Protein AF-A0A1H6U723-F1 (afdb_monomer)

Nearest PDB structures (foldseek):
  5he2-assembly1_A  TM=4.428E-01  e=8.545E-02  Bos taurus
  3qij-assembly1_A  TM=4.066E-01  e=5.010E-01  Homo sapiens
  1x11-assembly1_B  TM=3.898E-01  e=1.329E+00  Homo sapiens
  4z32-assembly2_B  TM=2.622E-01  e=3.693E-01  Homo sapiens
  4z32-assembly5_E  TM=2.660E-01  e=5.660E-01  Homo sapiens

Solvent-accessible surface area (backbone atoms only — not comparable to full-atom values): 9572 Å² total; per-residue (Å²): 145,78,91,72,80,57,70,78,38,47,32,33,40,36,65,42,81,51,97,91,38,69,18,18,33,38,32,32,52,89,68,52,75,46,81,40,97,41,43,52,68,58,52,52,54,52,49,36,47,72,63,75,46,56,68,67,60,40,39,51,56,30,28,71,74,61,72,52,91,72,67,54,33,41,72,68,48,97,64,30,27,36,37,51,42,46,51,54,79,61,91,51,94,88,50,80,29,55,23,35,33,20,55,74,38,55,66,49,77,43,83,53,86,71,18,21,32,43,33,31,72,70,72,51,72,44,67,32,68,44,34,56,70,62,50,50,50,52,51,51,44,34,50,52,50,46,54,56,53,48,55,52,54,54,51,50,51,52,53,51,50,54,54,51,50,56,56,56,67,73,78,112

Mean predicted aligned error: 5.57 Å

Structure (mmCIF, N/CA/C/O backbone):
data_AF-A0A1H6U723-F1
#
_entry.id   AF-A0A1H6U723-F1
#
loop_
_atom_site.group_PDB
_atom_site.id
_atom_site.type_symbol
_atom_site.label_atom_id
_atom_site.label_alt_id
_atom_site.label_comp_id
_atom_site.label_asym_id
_atom_site.label_entity_id
_atom_site.label_seq_id
_atom_site.pdbx_PDB_ins_code
_atom_site.Cartn_x
_atom_site.Cartn_y
_atom_site.Cartn_z
_atom_site.occupancy
_atom_site.B_iso_or_equiv
_atom_site.auth_seq_id
_atom_site.auth_comp_id
_atom_site.auth_asym_id
_atom_site.auth_atom_id
_atom_site.pdbx_PDB_model_num
ATOM 1 N N . MET A 1 1 ? -15.502 10.396 -17.509 1.00 44.88 1 MET A N 1
ATOM 2 C CA . MET A 1 1 ? -14.624 10.038 -16.368 1.00 44.88 1 MET A CA 1
ATOM 3 C C . MET A 1 1 ? -15.008 8.629 -15.935 1.00 44.88 1 MET A C 1
ATOM 5 O O . MET A 1 1 ? -15.451 8.405 -14.820 1.00 44.88 1 MET A O 1
ATOM 9 N N . GLN A 1 2 ? -14.940 7.726 -16.905 1.00 41.84 2 GLN A N 1
ATOM 10 C CA . GLN A 1 2 ? -15.349 6.327 -16.858 1.00 41.84 2 GLN A CA 1
ATOM 11 C C . GLN A 1 2 ? -14.050 5.533 -17.044 1.00 41.84 2 GLN A C 1
ATOM 13 O O . GLN A 1 2 ? -13.130 6.060 -17.670 1.00 41.84 2 GLN A O 1
ATOM 18 N N . ASP A 1 3 ? -13.959 4.350 -16.444 1.00 52.38 3 ASP A N 1
ATOM 19 C CA . ASP A 1 3 ? -12.853 3.382 -16.580 1.00 52.38 3 ASP A CA 1
ATOM 20 C C . ASP A 1 3 ? -11.712 3.492 -15.546 1.00 52.38 3 ASP A C 1
ATOM 22 O O . ASP A 1 3 ? -10.537 3.298 -15.852 1.00 52.38 3 ASP A O 1
ATOM 26 N N . MET A 1 4 ? -12.040 3.759 -14.277 1.00 63.72 4 MET A N 1
ATOM 27 C CA . MET A 1 4 ? -11.209 3.273 -13.165 1.00 63.72 4 MET A CA 1
ATOM 28 C C . MET A 1 4 ? -12.001 2.224 -12.392 1.00 63.72 4 MET A C 1
ATOM 30 O O . MET A 1 4 ? -13.142 2.484 -12.018 1.00 63.72 4 MET A O 1
ATOM 34 N N . VAL A 1 5 ? -11.360 1.079 -12.150 1.00 72.75 5 VAL A N 1
ATOM 35 C CA . VAL A 1 5 ? -11.819 -0.012 -11.276 1.00 72.75 5 VAL A CA 1
ATOM 36 C C . VAL A 1 5 ? -12.357 0.557 -9.949 1.00 72.75 5 VAL A C 1
ATOM 38 O O . VAL A 1 5 ? -11.859 1.591 -9.460 1.00 72.75 5 VAL A O 1
ATOM 41 N N . ALA A 1 6 ? -13.404 -0.057 -9.386 1.00 80.69 6 ALA A N 1
ATOM 42 C CA . ALA A 1 6 ? -13.958 0.381 -8.105 1.00 80.69 6 ALA A CA 1
ATOM 43 C C . ALA A 1 6 ? -12.884 0.288 -7.003 1.00 80.69 6 ALA A C 1
ATOM 45 O O . ALA A 1 6 ? -11.895 -0.423 -7.143 1.00 80.69 6 ALA A O 1
ATOM 46 N N . ALA A 1 7 ? -12.992 1.076 -5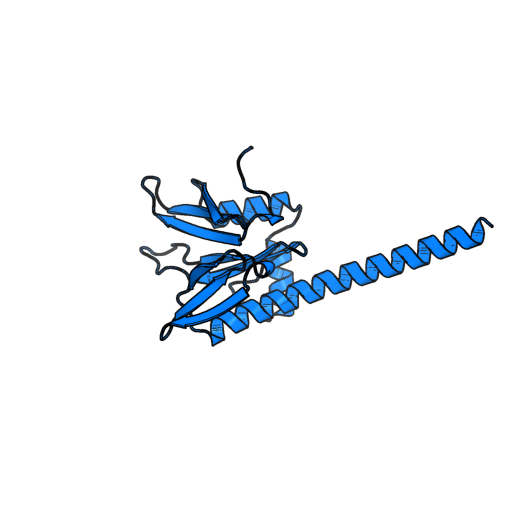.934 1.00 77.75 7 ALA A N 1
ATOM 47 C CA . ALA A 1 7 ? -11.915 1.206 -4.935 1.00 77.75 7 ALA A CA 1
ATOM 48 C C . ALA A 1 7 ? -11.636 -0.134 -4.254 1.00 77.75 7 ALA A C 1
ATOM 50 O O . ALA A 1 7 ? -10.496 -0.581 -4.153 1.00 77.75 7 ALA A O 1
ATOM 51 N N . GLU A 1 8 ? -12.730 -0.758 -3.852 1.00 76.06 8 GLU A N 1
ATOM 52 C CA . GLU A 1 8 ? -12.874 -2.070 -3.251 1.00 76.06 8 GLU A CA 1
ATOM 53 C C . GLU A 1 8 ? -12.347 -3.211 -4.137 1.00 76.06 8 GLU A C 1
ATOM 55 O O . GLU A 1 8 ? -11.958 -4.264 -3.635 1.00 76.06 8 GLU A O 1
ATOM 60 N N . GLU A 1 9 ? -12.258 -2.991 -5.448 1.00 89.50 9 GLU A N 1
ATOM 61 C CA . GLU A 1 9 ? -11.774 -3.973 -6.418 1.00 89.50 9 GLU A CA 1
ATOM 62 C C . GLU A 1 9 ? -10.266 -3.852 -6.682 1.00 89.50 9 GLU A C 1
ATOM 64 O O . GLU A 1 9 ? -9.714 -4.669 -7.412 1.00 89.50 9 GLU A O 1
ATOM 69 N N . ILE A 1 10 ? -9.562 -2.865 -6.115 1.00 94.44 10 ILE A N 1
ATOM 70 C CA . ILE A 1 10 ? -8.122 -2.679 -6.351 1.00 94.44 10 ILE A CA 1
ATOM 71 C C . ILE A 1 10 ? -7.303 -3.589 -5.425 1.00 94.44 10 ILE A C 1
ATOM 73 O O . ILE A 1 10 ? -7.300 -3.423 -4.203 1.00 94.44 10 ILE A O 1
ATOM 77 N N . ALA A 1 11 ? -6.511 -4.487 -6.017 1.00 96.69 11 ALA A N 1
ATOM 78 C CA . ALA A 1 11 ? -5.521 -5.303 -5.313 1.00 96.69 11 ALA A CA 1
ATOM 79 C C . ALA A 1 11 ? -4.138 -4.629 -5.278 1.00 96.69 11 ALA A C 1
ATOM 81 O O . ALA A 1 11 ? -3.471 -4.610 -4.241 1.00 96.69 11 ALA A O 1
ATOM 82 N N . ALA A 1 12 ? -3.701 -4.046 -6.396 1.00 97.56 12 ALA A N 1
ATOM 83 C CA . ALA A 1 12 ? -2.435 -3.321 -6.476 1.00 97.56 12 ALA A CA 1
ATOM 84 C C . ALA A 1 12 ? -2.434 -2.273 -7.596 1.00 97.56 12 ALA A C 1
ATOM 86 O O . ALA A 1 12 ? -3.196 -2.350 -8.555 1.00 97.56 12 ALA A O 1
ATOM 87 N N . ILE A 1 13 ? -1.530 -1.304 -7.492 1.00 96.88 13 ILE A N 1
ATOM 88 C CA . ILE A 1 13 ? -1.237 -0.305 -8.516 1.00 96.88 13 ILE A CA 1
ATOM 89 C C . ILE A 1 13 ? 0.274 -0.297 -8.714 1.00 96.88 13 ILE A C 1
ATOM 91 O O . ILE A 1 13 ? 1.019 0.042 -7.792 1.00 96.88 13 ILE A O 1
ATOM 95 N N . LEU A 1 14 ? 0.744 -0.662 -9.903 1.00 96.56 14 LEU A N 1
ATOM 96 C CA . LEU A 1 14 ? 2.171 -0.777 -10.203 1.00 96.56 14 LEU A CA 1
ATOM 97 C C . LEU A 1 14 ? 2.587 0.157 -11.341 1.00 96.56 14 LEU A C 1
ATOM 99 O O . LEU A 1 14 ? 1.828 0.341 -12.291 1.00 96.56 14 LEU A O 1
ATOM 103 N N . PRO A 1 15 ? 3.798 0.736 -11.293 1.00 95.06 15 PRO A N 1
ATOM 104 C CA . PRO A 1 15 ? 4.332 1.475 -12.420 1.00 95.06 15 PRO A CA 1
ATOM 105 C C . PRO A 1 15 ? 4.842 0.499 -13.494 1.00 95.06 15 PRO A C 1
ATOM 107 O O . PRO A 1 15 ? 5.580 -0.445 -13.197 1.00 95.06 15 PRO A O 1
ATOM 110 N N . ARG A 1 16 ? 4.492 0.745 -14.759 1.00 92.56 16 ARG A N 1
ATOM 111 C CA . ARG A 1 16 ? 4.912 -0.058 -15.918 1.00 92.56 16 ARG A CA 1
ATOM 112 C C . ARG A 1 16 ? 5.338 0.879 -17.044 1.00 92.56 16 ARG A C 1
ATOM 114 O O . ARG A 1 16 ? 4.588 1.768 -17.438 1.00 92.56 16 ARG A O 1
ATOM 121 N N . TYR A 1 17 ? 6.539 0.663 -17.577 1.00 89.81 17 TYR A N 1
ATOM 122 C CA . TYR A 1 17 ? 6.951 1.345 -18.803 1.00 89.81 17 TYR A CA 1
ATOM 123 C C . TYR A 1 17 ? 6.210 0.725 -19.988 1.00 89.81 17 TYR A C 1
ATOM 125 O O . TYR A 1 17 ? 6.234 -0.492 -20.158 1.00 89.81 17 TYR A O 1
ATOM 133 N N . THR A 1 18 ? 5.571 1.567 -20.787 1.00 87.38 18 THR A N 1
ATOM 134 C CA . THR A 1 18 ? 4.874 1.213 -22.026 1.00 87.38 18 THR A CA 1
ATOM 135 C C . THR A 1 18 ? 5.421 2.061 -23.175 1.00 87.38 18 THR A C 1
ATOM 137 O O . THR A 1 18 ? 6.286 2.915 -22.965 1.00 87.38 18 THR A O 1
ATOM 140 N N . GLU A 1 19 ? 4.896 1.869 -24.384 1.00 87.12 19 GLU A N 1
ATOM 141 C CA . GLU A 1 19 ? 5.208 2.723 -25.540 1.00 87.12 19 GLU A CA 1
ATOM 142 C C . GLU A 1 19 ? 4.830 4.198 -25.308 1.00 87.12 19 GLU A C 1
ATOM 144 O O . GLU A 1 19 ? 5.459 5.094 -25.861 1.00 87.12 19 GLU A O 1
ATOM 149 N N . LEU A 1 20 ? 3.866 4.465 -24.418 1.00 83.12 20 LEU A N 1
ATOM 150 C CA . LEU A 1 20 ? 3.442 5.813 -24.020 1.00 83.12 20 LEU A CA 1
ATOM 151 C C . LEU A 1 20 ? 4.291 6.404 -22.875 1.00 83.12 20 LEU A C 1
ATOM 153 O O . LEU A 1 20 ? 3.989 7.483 -22.363 1.00 83.12 20 LEU A O 1
ATOM 157 N N . GLY A 1 21 ? 5.347 5.706 -22.448 1.00 86.50 21 GLY A N 1
ATOM 158 C CA . GLY A 1 21 ? 6.207 6.099 -21.335 1.00 86.50 21 GLY A CA 1
ATOM 159 C C . GLY A 1 21 ? 5.819 5.437 -20.010 1.00 86.50 21 GLY A C 1
ATOM 160 O O . GLY A 1 21 ? 5.423 4.273 -19.968 1.00 86.50 21 GLY A O 1
ATOM 161 N N . ASP A 1 22 ? 6.003 6.151 -18.896 1.00 89.00 22 ASP A N 1
ATOM 162 C CA . ASP A 1 22 ? 5.723 5.630 -17.550 1.00 89.00 22 ASP A CA 1
ATOM 163 C C . ASP A 1 22 ? 4.222 5.694 -17.231 1.00 89.00 22 ASP A C 1
ATOM 165 O O . ASP A 1 22 ? 3.674 6.763 -16.940 1.00 89.00 22 ASP A O 1
ATOM 169 N N . CYS A 1 23 ? 3.567 4.538 -17.293 1.00 93.00 23 CYS A N 1
ATOM 170 C CA . CYS A 1 23 ? 2.143 4.362 -17.031 1.00 93.00 23 CYS A CA 1
ATOM 171 C C . CYS A 1 23 ? 1.917 3.589 -15.728 1.00 93.00 23 CYS A C 1
ATOM 173 O O . CYS A 1 23 ? 2.851 3.079 -15.103 1.00 93.00 23 CYS A O 1
ATOM 175 N N . SER A 1 24 ? 0.656 3.494 -15.319 1.00 94.56 24 SER A N 1
ATOM 176 C CA . SER A 1 24 ? 0.243 2.690 -14.171 1.00 94.56 24 SER A CA 1
ATOM 177 C C . SER A 1 24 ? -0.565 1.496 -14.631 1.00 94.56 24 SER A C 1
ATOM 179 O O . SER A 1 24 ? -1.267 1.560 -15.636 1.00 94.56 24 SER A O 1
ATOM 181 N N . VAL A 1 25 ? -0.500 0.424 -13.863 1.00 95.00 25 VAL A N 1
ATOM 182 C CA . VAL A 1 25 ? -1.309 -0.769 -14.066 1.00 95.00 25 VAL A CA 1
ATOM 183 C C . VAL A 1 25 ? -2.056 -1.027 -12.783 1.00 95.00 25 VAL A C 1
ATOM 185 O O . VAL A 1 25 ? -1.438 -1.159 -11.727 1.00 95.00 25 VAL A O 1
ATOM 188 N N . LEU A 1 26 ? -3.379 -1.034 -12.878 1.00 95.38 26 LEU A N 1
ATOM 189 C CA . LEU A 1 26 ? -4.243 -1.454 -11.792 1.00 95.38 26 LEU A CA 1
ATOM 190 C C . LEU A 1 26 ? -4.422 -2.957 -11.932 1.00 95.38 26 LEU A C 1
ATOM 192 O O . LEU A 1 26 ? -4.825 -3.432 -12.989 1.00 95.38 26 LEU A O 1
ATOM 196 N N . HIS A 1 27 ? -4.110 -3.677 -10.867 1.00 95.50 27 HIS A N 1
ATOM 197 C CA . HIS A 1 27 ? -4.421 -5.088 -10.723 1.00 95.50 27 HIS A CA 1
ATOM 198 C C . HIS A 1 27 ? -5.669 -5.179 -9.856 1.00 95.50 27 HIS A C 1
ATOM 200 O O . HIS A 1 27 ? -5.663 -4.691 -8.719 1.00 95.50 27 HIS A O 1
ATOM 206 N N . ALA A 1 28 ? -6.729 -5.757 -10.403 1.00 93.75 28 ALA A N 1
ATOM 207 C CA . ALA A 1 28 ? -7.991 -5.923 -9.711 1.00 93.75 28 ALA A CA 1
ATOM 208 C C . ALA A 1 28 ? -8.023 -7.221 -8.888 1.00 93.75 28 ALA A C 1
ATOM 210 O O . ALA A 1 28 ? -7.226 -8.143 -9.093 1.00 93.75 28 ALA A O 1
ATOM 211 N N . CYS A 1 29 ? -8.951 -7.292 -7.938 1.00 92.94 29 CYS A N 1
ATOM 212 C CA . CYS A 1 29 ? -9.158 -8.451 -7.074 1.00 92.94 29 CYS A CA 1
ATOM 213 C C . CYS A 1 29 ? -9.588 -9.698 -7.863 1.00 92.94 29 CYS A C 1
ATOM 215 O O . CYS A 1 29 ? -9.236 -10.802 -7.465 1.00 92.94 29 CYS A O 1
ATOM 217 N N . ASP A 1 30 ? -10.264 -9.541 -9.003 1.00 91.88 30 ASP A N 1
ATOM 218 C CA . ASP A 1 30 ? -10.636 -10.644 -9.905 1.00 91.88 30 ASP A CA 1
ATOM 219 C C . ASP A 1 30 ? -9.464 -11.172 -10.761 1.00 91.88 30 ASP A C 1
ATOM 221 O O . ASP A 1 30 ? -9.623 -12.136 -11.507 1.00 91.88 30 ASP A O 1
ATOM 225 N N . GLY A 1 31 ? -8.284 -10.554 -10.646 1.00 90.19 31 GLY A N 1
ATOM 226 C CA . GLY A 1 31 ? -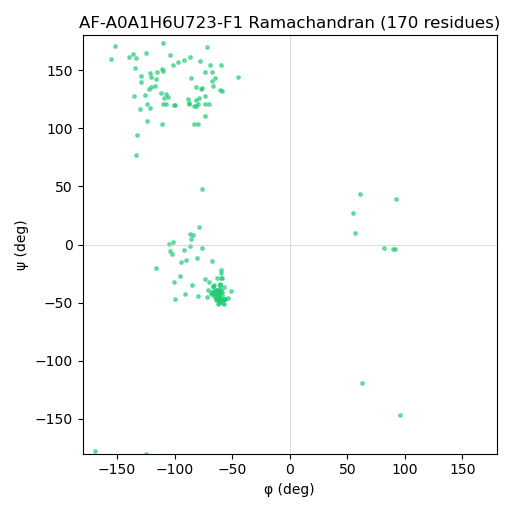7.086 -10.896 -11.412 1.00 90.19 31 GLY A CA 1
ATOM 227 C C . GLY A 1 31 ? -6.949 -10.136 -12.733 1.00 90.19 31 GLY A C 1
ATOM 228 O O . GLY A 1 31 ? -5.917 -10.256 -13.395 1.00 90.19 31 GLY A O 1
ATOM 229 N N . SER A 1 32 ? -7.932 -9.317 -13.117 1.00 92.06 32 SER A N 1
ATOM 230 C CA . SER A 1 32 ? -7.826 -8.481 -14.311 1.00 92.06 32 SER A CA 1
ATOM 231 C C . SER A 1 32 ? -6.797 -7.357 -14.137 1.00 92.06 32 SER A C 1
ATOM 233 O O . SER A 1 32 ? -6.481 -6.908 -13.028 1.00 92.06 32 SER A O 1
ATOM 235 N N . GLU A 1 33 ? -6.242 -6.898 -15.260 1.00 93.19 33 GLU A N 1
ATOM 236 C CA . GLU A 1 33 ? -5.319 -5.766 -15.302 1.00 93.19 33 GLU A CA 1
ATOM 237 C C . GLU A 1 33 ? -5.860 -4.657 -16.197 1.00 93.19 33 GLU A C 1
ATOM 239 O O . GLU A 1 33 ? -6.277 -4.900 -17.329 1.00 93.19 33 GLU A O 1
ATOM 244 N N . VAL A 1 34 ? -5.767 -3.416 -15.719 1.00 92.06 34 VAL A N 1
ATOM 245 C CA . VAL A 1 34 ? -6.107 -2.223 -16.497 1.00 92.06 34 VAL A CA 1
ATOM 246 C C . VAL A 1 34 ? -4.888 -1.317 -16.585 1.00 92.06 34 VAL A C 1
ATOM 248 O O . VAL A 1 34 ? -4.391 -0.807 -15.578 1.00 92.06 34 VAL A O 1
ATOM 251 N N . VAL A 1 35 ? -4.405 -1.092 -17.807 1.00 92.69 35 VAL A N 1
ATOM 252 C CA . VAL A 1 35 ? -3.348 -0.112 -18.069 1.00 92.69 35 VAL A CA 1
ATOM 253 C C . VAL A 1 35 ? -3.968 1.276 -18.105 1.00 92.69 35 VAL A C 1
ATOM 255 O O . VAL A 1 35 ? -4.826 1.572 -18.931 1.00 92.69 35 VAL A O 1
ATOM 258 N N . VAL A 1 36 ? -3.495 2.150 -17.225 1.00 92.19 36 VAL A N 1
ATOM 259 C CA . VAL A 1 36 ? -3.916 3.544 -17.159 1.00 92.19 36 VAL A CA 1
ATOM 260 C C . VAL A 1 36 ? -2.750 4.413 -17.633 1.00 92.19 36 VAL A C 1
ATOM 262 O O . VAL A 1 36 ? -1.682 4.379 -17.007 1.00 92.19 36 VAL A O 1
ATOM 265 N N . PRO A 1 37 ? -2.924 5.226 -18.695 1.00 92.50 37 PRO A N 1
ATOM 266 C CA . PRO A 1 37 ? -1.871 6.065 -19.274 1.00 92.50 37 PRO A CA 1
ATOM 267 C C . PRO A 1 37 ? -1.602 7.317 -18.417 1.00 92.50 37 PRO A C 1
ATOM 269 O O . PRO A 1 37 ? -1.566 8.448 -18.893 1.00 92.50 37 PRO A O 1
ATOM 272 N N . LEU A 1 38 ? -1.455 7.120 -17.109 1.00 92.56 38 LEU A N 1
ATOM 273 C CA . LEU A 1 38 ? -1.167 8.132 -16.105 1.00 92.56 38 LEU A CA 1
ATOM 274 C C . LEU A 1 38 ? -0.065 7.614 -15.189 1.00 92.56 38 LEU A C 1
ATOM 276 O O . LEU A 1 38 ? 0.053 6.414 -14.939 1.00 92.56 38 LEU A O 1
ATOM 280 N N . ARG A 1 39 ? 0.704 8.538 -14.616 1.00 92.19 39 ARG A N 1
ATOM 281 C CA . ARG A 1 39 ? 1.683 8.200 -13.581 1.00 92.19 39 ARG A CA 1
ATOM 282 C C . ARG A 1 39 ? 0.977 7.745 -12.312 1.00 92.19 39 ARG A C 1
ATOM 284 O O . ARG A 1 39 ? -0.071 8.283 -11.952 1.00 92.19 39 ARG A O 1
ATOM 291 N N . ILE A 1 40 ? 1.623 6.849 -11.576 1.00 93.81 40 ILE A N 1
ATOM 292 C CA . ILE A 1 40 ? 1.045 6.245 -10.371 1.00 93.81 40 ILE A CA 1
ATOM 293 C C . ILE A 1 40 ? 0.637 7.283 -9.326 1.00 93.81 40 ILE A C 1
ATOM 295 O O . ILE A 1 40 ? -0.433 7.176 -8.738 1.00 93.81 40 ILE A O 1
ATOM 299 N N . LYS A 1 41 ? 1.415 8.365 -9.178 1.00 92.50 41 LYS A N 1
ATOM 300 C CA . LYS A 1 41 ? 1.052 9.495 -8.314 1.00 92.50 41 LYS A CA 1
ATOM 301 C C . LYS A 1 41 ? -0.300 10.092 -8.718 1.00 92.50 41 LYS A C 1
ATOM 303 O O . LYS A 1 41 ? -1.156 10.304 -7.871 1.00 92.50 41 LYS A O 1
ATOM 308 N N . THR A 1 42 ? -0.521 10.332 -10.008 1.00 93.50 42 THR A N 1
ATOM 309 C CA . THR A 1 42 ? -1.788 10.878 -10.511 1.00 93.50 42 THR A CA 1
ATOM 310 C C . THR A 1 42 ? -2.951 9.922 -10.260 1.00 93.50 42 THR A C 1
ATOM 312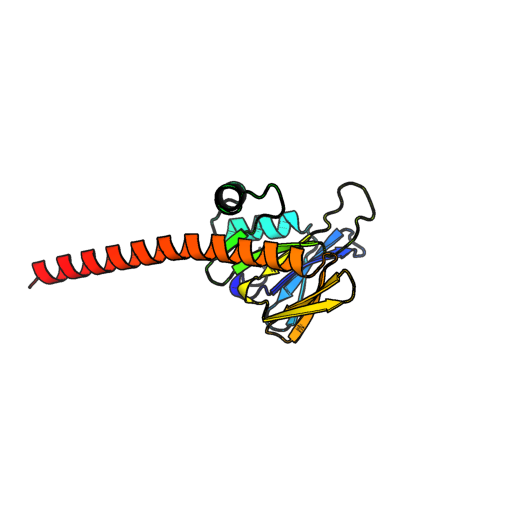 O O . THR A 1 42 ? -4.017 10.377 -9.854 1.00 93.50 42 THR A O 1
ATOM 315 N N . VAL A 1 43 ? -2.748 8.615 -10.457 1.00 94.38 43 VAL A N 1
ATOM 316 C CA . VAL A 1 43 ? -3.768 7.589 -10.181 1.00 94.38 43 VAL A CA 1
ATOM 317 C C . VAL A 1 43 ? -4.151 7.590 -8.700 1.00 94.38 43 VAL A C 1
ATOM 319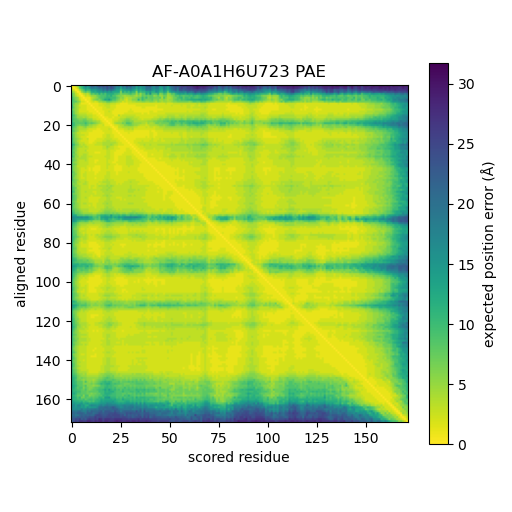 O O . VAL A 1 43 ? -5.329 7.716 -8.376 1.00 94.38 43 VAL A O 1
ATOM 322 N N . VAL A 1 44 ? -3.164 7.551 -7.803 1.00 94.62 44 VAL A N 1
ATOM 323 C CA . VAL A 1 44 ? -3.383 7.551 -6.348 1.00 94.62 44 VAL A CA 1
ATOM 324 C C . VAL A 1 44 ? -4.079 8.831 -5.886 1.00 94.62 44 VAL A C 1
ATOM 326 O O . VAL A 1 44 ? -5.055 8.758 -5.152 1.00 94.62 44 VAL A O 1
ATOM 329 N N . HIS A 1 45 ? -3.656 10.009 -6.355 1.00 94.31 45 HIS A N 1
ATOM 330 C CA . HIS A 1 45 ? -4.324 11.271 -6.010 1.00 94.31 45 HIS A CA 1
ATOM 331 C C . HIS A 1 45 ? -5.787 11.313 -6.477 1.00 94.31 45 HIS A C 1
ATOM 333 O O . HIS A 1 45 ? -6.642 11.850 -5.773 1.00 94.31 45 HIS A O 1
ATOM 339 N N . ARG A 1 46 ? -6.092 10.765 -7.662 1.00 93.12 46 ARG A N 1
ATOM 340 C CA . ARG A 1 46 ? -7.475 10.677 -8.157 1.00 93.12 46 ARG A CA 1
ATOM 341 C C . ARG A 1 46 ? -8.311 9.731 -7.306 1.00 93.12 46 ARG A C 1
ATOM 343 O O . ARG A 1 46 ? -9.447 10.073 -7.000 1.00 93.12 46 ARG A O 1
ATOM 350 N N . LEU A 1 47 ? -7.738 8.600 -6.903 1.00 93.31 47 LEU A N 1
ATOM 351 C CA . LEU A 1 47 ? -8.386 7.641 -6.016 1.00 93.31 47 LEU A CA 1
ATOM 352 C C . LEU A 1 47 ? -8.694 8.271 -4.653 1.00 93.31 47 LEU A C 1
ATOM 354 O O . LEU A 1 47 ? -9.842 8.283 -4.236 1.00 93.31 47 LEU A O 1
ATOM 358 N N . VAL A 1 48 ? -7.702 8.905 -4.021 1.00 94.31 48 VAL A N 1
ATOM 359 C CA . VAL A 1 48 ? -7.869 9.630 -2.749 1.00 94.31 48 VAL A CA 1
ATOM 360 C C . VAL A 1 48 ? -8.998 10.664 -2.837 1.00 94.31 48 VAL A C 1
ATOM 362 O O . VAL A 1 48 ? -9.856 10.722 -1.960 1.00 94.31 48 VAL A O 1
ATOM 365 N N . ARG A 1 49 ? -9.033 11.450 -3.923 1.00 93.38 49 ARG A N 1
ATOM 366 C CA . ARG A 1 49 ? -10.082 12.453 -4.149 1.00 93.38 49 ARG A CA 1
ATOM 367 C C . ARG A 1 49 ? -11.459 11.822 -4.367 1.00 93.38 49 ARG A C 1
ATOM 369 O O . ARG A 1 49 ? -12.449 12.409 -3.943 1.00 93.38 49 ARG A O 1
ATOM 376 N N . ARG A 1 50 ? -11.531 10.673 -5.047 1.00 90.81 50 ARG A N 1
ATOM 377 C CA . ARG A 1 50 ? -12.785 9.936 -5.263 1.00 90.81 50 ARG A CA 1
ATOM 378 C C . ARG A 1 50 ? -13.384 9.468 -3.939 1.00 90.81 50 ARG A C 1
ATOM 380 O O . ARG A 1 50 ? -14.584 9.607 -3.758 1.00 90.81 50 ARG A O 1
ATOM 387 N N . GLU A 1 51 ? -12.540 9.035 -3.006 1.00 90.75 51 GLU A N 1
ATOM 388 C CA . GLU A 1 51 ? -12.944 8.661 -1.643 1.00 90.75 51 GLU A CA 1
ATOM 389 C C . GLU A 1 51 ? -13.162 9.880 -0.720 1.00 90.75 51 GLU A C 1
ATOM 391 O O . GLU A 1 51 ? -13.209 9.746 0.501 1.00 90.75 51 GLU A O 1
ATOM 396 N N . CYS A 1 52 ? -13.272 11.093 -1.281 1.00 93.19 52 CYS A N 1
ATOM 397 C CA . CYS A 1 52 ? -13.477 12.348 -0.550 1.00 93.19 52 CYS A CA 1
ATOM 398 C C . CYS A 1 52 ? -12.432 12.619 0.549 1.00 93.19 52 CYS A C 1
ATOM 400 O O . CYS A 1 52 ? -12.718 13.324 1.520 1.00 93.19 52 CYS A O 1
ATOM 402 N N . LYS A 1 53 ? -11.211 12.090 0.398 1.00 93.62 53 LYS A N 1
ATOM 403 C CA . LYS A 1 53 ? -10.103 12.302 1.335 1.00 93.62 53 LYS A CA 1
ATOM 404 C C . LYS A 1 53 ? -9.077 13.291 0.780 1.00 93.62 53 LYS A C 1
ATOM 406 O O . LYS A 1 53 ? -9.016 13.565 -0.420 1.00 93.62 53 LYS A O 1
ATOM 411 N N . ASP A 1 54 ? -8.240 13.809 1.674 1.00 95.25 54 ASP A N 1
ATOM 412 C CA . ASP A 1 54 ? -7.088 14.643 1.337 1.00 95.25 54 ASP A CA 1
ATOM 413 C C . ASP A 1 54 ? -5.793 13.860 1.590 1.00 95.25 54 ASP A C 1
ATOM 415 O O . ASP A 1 54 ? -5.567 13.335 2.682 1.00 95.25 54 ASP A O 1
ATOM 419 N N . ILE A 1 55 ? -4.935 13.770 0.570 1.00 94.94 55 ILE A N 1
ATOM 420 C CA . ILE A 1 55 ? -3.714 12.960 0.647 1.00 94.94 55 ILE A CA 1
ATOM 421 C C . ILE A 1 55 ? -2.720 13.504 1.676 1.00 94.94 55 ILE A C 1
ATOM 423 O O . ILE A 1 55 ? -2.042 12.723 2.337 1.00 94.94 55 ILE A O 1
ATOM 427 N N . TYR A 1 56 ? -2.642 14.825 1.840 1.00 94.62 56 TYR A N 1
ATOM 428 C CA . TYR A 1 56 ? -1.733 15.442 2.794 1.00 94.62 56 TYR A CA 1
ATOM 429 C C . TYR A 1 56 ? -2.179 15.132 4.222 1.00 94.62 56 TYR A C 1
ATOM 431 O O . TYR A 1 56 ? -1.343 14.751 5.042 1.00 94.62 56 TYR A O 1
ATOM 439 N N . LEU A 1 57 ? -3.486 15.213 4.499 1.00 94.94 57 LEU A N 1
ATOM 440 C CA . LEU A 1 57 ? -4.038 14.857 5.809 1.00 94.94 57 LEU A CA 1
ATOM 441 C C . LEU A 1 57 ? -3.840 13.371 6.130 1.00 94.94 57 LEU A C 1
ATOM 443 O O . LEU A 1 57 ? -3.420 13.047 7.242 1.00 94.94 57 LEU A O 1
ATOM 447 N N . LEU A 1 58 ? -4.066 12.482 5.156 1.00 95.00 58 LEU A N 1
ATOM 448 C CA . LEU A 1 58 ? -3.810 11.045 5.306 1.00 95.00 58 LEU A CA 1
ATOM 449 C C . LEU A 1 58 ? -2.351 10.768 5.670 1.00 95.00 58 LEU A C 1
ATOM 451 O O . LEU A 1 58 ? -2.057 10.072 6.644 1.00 95.00 58 LEU A O 1
ATOM 455 N N . GLU A 1 59 ? -1.419 11.344 4.913 1.00 94.25 59 GLU A N 1
ATOM 456 C CA . GLU A 1 59 ? -0.002 11.163 5.189 1.00 94.25 59 GLU A CA 1
ATOM 457 C C . GLU A 1 59 ? 0.423 11.811 6.515 1.00 94.25 59 GLU A C 1
ATOM 459 O O . GLU A 1 59 ? 1.289 11.281 7.207 1.00 94.25 59 GLU A O 1
ATOM 464 N N . GLU A 1 60 ? -0.148 12.958 6.890 1.00 94.06 60 GLU A N 1
ATOM 465 C CA . GLU A 1 60 ? 0.154 13.630 8.154 1.00 94.06 60 GLU A CA 1
ATOM 466 C C . GLU A 1 60 ? -0.277 12.779 9.352 1.00 94.06 60 GLU A C 1
ATOM 468 O O . GLU A 1 60 ? 0.501 12.595 10.293 1.00 94.06 60 GLU A O 1
ATOM 473 N N . GLN A 1 61 ? -1.487 12.223 9.305 1.00 93.56 61 GLN A N 1
ATOM 474 C CA . GLN A 1 61 ? -1.986 11.301 10.323 1.00 93.56 61 GLN A CA 1
ATOM 475 C C . GLN A 1 61 ? -1.104 10.051 10.414 1.00 93.56 61 GLN A C 1
ATOM 477 O O . GLN A 1 61 ? -0.662 9.683 11.506 1.00 93.56 61 GLN A O 1
ATOM 482 N N . ALA A 1 62 ? -0.767 9.448 9.272 1.00 95.00 62 ALA A N 1
ATOM 483 C CA . ALA A 1 62 ? 0.115 8.289 9.224 1.00 95.00 62 ALA A CA 1
ATOM 484 C C . ALA A 1 62 ? 1.517 8.594 9.784 1.00 95.00 62 ALA A C 1
ATOM 486 O O . ALA A 1 62 ? 2.049 7.796 10.560 1.00 95.00 62 ALA A O 1
ATOM 487 N N . ARG A 1 63 ? 2.103 9.762 9.480 1.00 94.50 63 ARG A N 1
ATOM 488 C CA . ARG A 1 63 ? 3.402 10.196 10.034 1.00 94.50 63 ARG A CA 1
ATOM 489 C C . ARG A 1 63 ? 3.359 10.329 11.552 1.00 94.50 63 ARG A C 1
ATOM 491 O O . ARG A 1 63 ? 4.281 9.874 12.228 1.00 94.50 63 ARG A O 1
ATOM 498 N N . LYS A 1 64 ? 2.290 10.918 12.099 1.00 92.94 64 LYS A N 1
ATOM 499 C CA . LYS A 1 64 ? 2.113 11.073 13.555 1.00 92.94 64 LYS A CA 1
ATOM 500 C C . LYS A 1 64 ? 2.065 9.723 14.272 1.00 92.94 64 LYS A C 1
ATOM 502 O O . LYS A 1 64 ? 2.651 9.589 15.343 1.00 92.94 64 LYS A O 1
ATOM 507 N N . LEU A 1 65 ? 1.402 8.731 13.678 1.00 93.31 65 LEU A N 1
ATOM 508 C CA . LEU A 1 65 ? 1.226 7.405 14.277 1.00 93.31 65 LEU A CA 1
ATOM 509 C C . LEU A 1 65 ? 2.460 6.509 14.126 1.00 93.31 65 LEU A C 1
ATOM 511 O O . LEU A 1 65 ? 2.873 5.855 15.079 1.00 93.31 65 LEU A O 1
ATOM 515 N N . THR A 1 66 ? 3.060 6.490 12.938 1.00 91.81 66 THR A N 1
ATOM 516 C CA . THR A 1 66 ? 4.139 5.548 12.593 1.00 91.81 66 THR A CA 1
ATOM 517 C C . THR A 1 66 ? 5.533 6.086 12.914 1.00 91.81 66 THR A C 1
ATOM 519 O O . THR A 1 66 ? 6.503 5.336 12.874 1.00 91.81 66 THR A O 1
ATOM 522 N N . LYS A 1 67 ? 5.662 7.392 13.201 1.00 84.38 67 LYS A N 1
ATOM 523 C CA . LYS A 1 67 ? 6.943 8.121 13.325 1.00 84.38 67 LYS A CA 1
ATOM 524 C C . LYS A 1 67 ? 7.841 8.025 12.077 1.00 84.38 67 LYS A C 1
ATOM 526 O O . LYS A 1 67 ? 9.000 8.441 12.118 1.00 84.38 67 LYS A O 1
ATOM 531 N N . GLY A 1 68 ? 7.326 7.493 10.968 1.00 77.31 68 GLY A N 1
ATOM 532 C CA . GLY A 1 68 ? 8.044 7.371 9.706 1.00 77.31 68 GLY A CA 1
ATOM 533 C C . GLY A 1 68 ? 8.103 8.697 8.948 1.00 77.31 68 GLY A C 1
ATOM 534 O O . GLY A 1 68 ? 7.295 9.598 9.163 1.00 77.31 68 GLY A O 1
ATOM 535 N N . LYS A 1 69 ? 9.079 8.827 8.040 1.00 73.81 69 LYS A N 1
ATOM 536 C CA . LYS A 1 69 ? 9.255 10.035 7.210 1.00 73.81 69 LYS A CA 1
ATOM 537 C C . LYS A 1 69 ? 8.697 9.887 5.792 1.00 73.81 69 LYS A C 1
ATOM 539 O O . LYS A 1 69 ? 8.205 10.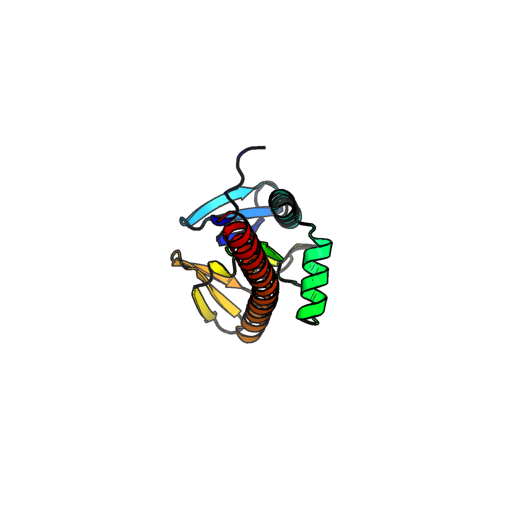862 5.240 1.00 73.81 69 LYS A O 1
ATOM 544 N N . ASN A 1 70 ? 8.745 8.678 5.231 1.00 81.19 70 ASN A N 1
ATOM 545 C CA . ASN A 1 70 ? 8.395 8.374 3.840 1.00 81.19 70 ASN A CA 1
ATOM 546 C C . ASN A 1 70 ? 7.551 7.094 3.761 1.00 81.19 70 ASN A C 1
ATOM 548 O O . ASN A 1 70 ? 7.585 6.295 4.694 1.00 81.19 70 ASN A O 1
ATOM 552 N N . TRP A 1 71 ? 6.884 6.864 2.621 1.00 89.19 71 TRP A N 1
ATOM 553 C CA . TRP A 1 71 ? 6.143 5.621 2.330 1.00 89.19 71 TRP A CA 1
ATOM 554 C C . TRP A 1 71 ? 5.002 5.360 3.314 1.00 89.19 71 TRP A C 1
ATOM 556 O O . TRP A 1 71 ? 4.826 4.253 3.826 1.00 89.19 71 TRP A O 1
ATOM 566 N N . MET A 1 72 ? 4.258 6.424 3.608 1.00 94.19 72 MET A N 1
ATOM 567 C CA . MET A 1 72 ? 3.121 6.354 4.511 1.00 94.19 72 MET A CA 1
ATOM 568 C C . MET A 1 72 ? 2.005 5.507 3.899 1.00 94.19 72 MET A C 1
ATOM 570 O O . MET A 1 72 ? 1.717 5.664 2.708 1.00 94.19 72 MET A O 1
ATOM 574 N N . PRO A 1 73 ? 1.375 4.620 4.685 1.00 96.00 73 PRO A N 1
ATOM 575 C CA . PRO A 1 73 ? 0.159 3.961 4.246 1.00 96.00 73 PRO A CA 1
ATOM 576 C C . PRO A 1 73 ? -0.956 4.998 4.075 1.00 96.00 73 PRO A C 1
ATOM 578 O O . PRO A 1 73 ? -1.064 5.944 4.857 1.00 96.00 73 PRO A O 1
ATOM 581 N N . LEU A 1 74 ? -1.796 4.806 3.062 1.00 96.50 74 LEU A N 1
ATOM 582 C CA . LEU A 1 74 ? -2.967 5.636 2.800 1.00 96.50 74 LEU A CA 1
ATOM 583 C C . LEU A 1 74 ? -4.218 4.806 3.084 1.00 96.50 74 LEU A C 1
ATOM 585 O O . LEU A 1 74 ? -4.580 3.934 2.295 1.00 96.50 74 LEU A O 1
ATOM 589 N N . VAL A 1 75 ? -4.865 5.064 4.218 1.00 95.81 75 VAL A N 1
ATOM 590 C CA . VAL A 1 75 ? -6.132 4.419 4.587 1.00 95.81 75 VAL A CA 1
ATOM 591 C C . VAL A 1 75 ? -7.264 5.183 3.911 1.00 95.81 75 VAL A C 1
ATOM 593 O O . VAL A 1 75 ? -7.608 6.285 4.327 1.00 95.81 75 VAL A O 1
ATOM 596 N N . LEU A 1 76 ? -7.826 4.636 2.836 1.00 93.88 76 LEU A N 1
ATOM 597 C CA . LEU A 1 76 ? -8.921 5.269 2.090 1.00 93.88 76 LEU A CA 1
ATOM 598 C C . LEU A 1 76 ? -10.289 4.760 2.542 1.00 93.88 76 LEU A C 1
ATOM 600 O O . LEU A 1 76 ? -11.255 5.511 2.525 1.00 93.88 76 LEU A O 1
ATOM 604 N N . GLY A 1 77 ? -10.341 3.537 3.055 1.00 90.94 77 GLY A N 1
ATOM 605 C CA . GLY A 1 77 ? -11.514 2.941 3.676 1.00 90.94 77 GLY A CA 1
ATOM 606 C C . GLY A 1 77 ? -11.144 1.638 4.389 1.00 90.94 77 GLY A C 1
ATOM 607 O O . GLY A 1 77 ? -9.967 1.265 4.381 1.00 90.94 77 GLY A O 1
ATOM 608 N N . PRO A 1 78 ? -12.126 0.936 4.982 1.00 88.94 78 PRO A N 1
ATOM 609 C CA . PRO A 1 78 ? -11.884 -0.328 5.684 1.00 88.94 78 PRO A CA 1
ATOM 610 C C . PRO A 1 78 ? -11.295 -1.413 4.766 1.00 88.94 78 PRO A C 1
ATOM 612 O O . PRO A 1 78 ? -10.428 -2.172 5.192 1.00 88.94 78 PRO A O 1
ATOM 615 N N . ASP A 1 79 ? -11.687 -1.423 3.489 1.00 90.81 79 ASP A N 1
ATOM 616 C CA . ASP A 1 79 ? -11.260 -2.431 2.506 1.00 90.81 79 ASP A CA 1
ATOM 617 C C . ASP A 1 79 ? -10.212 -1.917 1.506 1.00 90.81 79 ASP A C 1
ATOM 619 O O . ASP A 1 79 ? -9.757 -2.660 0.633 1.00 90.81 79 ASP A O 1
ATOM 623 N N . LEU A 1 80 ? -9.804 -0.649 1.631 1.00 94.25 80 LEU A N 1
ATOM 624 C CA . LEU A 1 80 ? -8.840 -0.011 0.740 1.00 94.25 80 LEU A CA 1
ATOM 625 C C . LEU A 1 80 ? -7.775 0.736 1.540 1.00 94.25 80 LEU A C 1
ATOM 627 O O . LEU A 1 80 ? -7.914 1.914 1.886 1.00 94.25 80 LEU A O 1
ATOM 631 N N . VAL A 1 81 ? -6.670 0.037 1.786 1.00 96.75 81 VAL A N 1
ATOM 632 C CA . VAL A 1 81 ? -5.506 0.575 2.491 1.00 96.75 81 VAL A CA 1
ATOM 633 C C . VAL A 1 81 ? -4.280 0.404 1.616 1.00 96.75 81 VAL A C 1
ATOM 635 O O . VAL A 1 81 ? -3.765 -0.698 1.458 1.00 96.75 81 VAL A O 1
ATOM 638 N N . LEU A 1 82 ? -3.794 1.497 1.038 1.00 97.69 82 LEU A N 1
ATOM 639 C CA . LEU A 1 82 ? -2.672 1.451 0.111 1.00 97.69 82 LEU A CA 1
ATOM 640 C C . LEU A 1 82 ? -1.336 1.545 0.843 1.00 97.69 82 LEU A C 1
ATOM 642 O O . LEU A 1 82 ? -1.035 2.549 1.487 1.00 97.69 82 LEU A O 1
ATOM 646 N N . VAL A 1 83 ? -0.497 0.528 0.674 1.00 97.56 83 VAL A N 1
ATOM 647 C CA . VAL A 1 83 ? 0.863 0.465 1.215 1.00 97.56 83 VAL A CA 1
ATOM 648 C C . VAL A 1 83 ? 1.861 0.631 0.085 1.00 97.56 83 VAL A C 1
ATOM 650 O O . VAL A 1 83 ? 1.880 -0.152 -0.865 1.00 97.56 83 VAL A O 1
ATOM 653 N N . ALA A 1 84 ? 2.702 1.655 0.185 1.00 96.81 84 ALA A N 1
ATOM 654 C CA . ALA A 1 84 ? 3.734 1.915 -0.803 1.00 96.81 84 ALA A CA 1
ATOM 655 C C . ALA A 1 84 ? 4.957 1.018 -0.546 1.00 96.81 84 ALA A C 1
ATOM 657 O O . ALA A 1 84 ? 5.596 1.121 0.500 1.00 96.81 84 ALA A O 1
ATOM 658 N N . LEU A 1 85 ? 5.309 0.167 -1.510 1.00 97.38 85 LEU A N 1
ATOM 659 C CA . LEU A 1 85 ? 6.467 -0.728 -1.441 1.00 97.38 85 LEU A CA 1
ATOM 660 C C . LEU A 1 85 ? 7.315 -0.586 -2.706 1.00 97.38 85 LEU A C 1
ATOM 662 O O . LEU A 1 85 ? 6.799 -0.368 -3.802 1.00 97.38 85 LEU A O 1
ATOM 666 N N . LYS A 1 86 ? 8.639 -0.699 -2.582 1.00 96.44 86 LYS A N 1
ATOM 667 C CA . LYS A 1 86 ? 9.540 -0.553 -3.734 1.00 96.44 86 LYS A CA 1
ATOM 668 C C . LYS A 1 86 ? 9.465 -1.779 -4.651 1.00 96.44 86 LYS A C 1
ATOM 670 O O . LYS A 1 86 ? 9.808 -2.876 -4.225 1.00 96.44 86 LYS A O 1
ATOM 675 N N . VAL A 1 87 ? 9.107 -1.587 -5.922 1.00 96.38 87 VAL A N 1
ATOM 676 C CA . VAL A 1 87 ? 8.903 -2.678 -6.906 1.00 96.38 87 VAL A CA 1
ATOM 677 C C . VAL A 1 87 ? 9.879 -2.651 -8.079 1.00 96.38 87 VAL A C 1
ATOM 679 O O . VAL A 1 87 ? 10.102 -3.670 -8.726 1.00 96.38 87 VAL A O 1
ATOM 682 N N . ARG A 1 88 ? 10.514 -1.504 -8.348 1.00 93.44 88 ARG A N 1
ATOM 683 C CA . ARG A 1 88 ? 11.511 -1.367 -9.420 1.00 93.44 88 ARG A CA 1
ATOM 684 C C . ARG A 1 88 ? 12.702 -0.512 -9.003 1.00 93.44 88 ARG A C 1
ATOM 686 O O . ARG A 1 88 ? 12.635 0.256 -8.044 1.00 93.44 88 ARG A O 1
ATOM 693 N N . ASN A 1 89 ? 13.802 -0.651 -9.737 1.00 91.38 89 ASN A N 1
ATOM 694 C CA . ASN A 1 89 ? 14.902 0.306 -9.681 1.00 91.38 89 ASN A CA 1
ATOM 695 C C . ASN A 1 89 ? 14.610 1.459 -10.651 1.00 91.38 89 ASN A C 1
ATOM 697 O O . ASN A 1 89 ? 14.026 1.208 -11.708 1.00 91.38 89 ASN A O 1
ATOM 701 N N . PRO A 1 90 ? 14.977 2.701 -10.297 1.00 89.06 90 PRO A N 1
ATOM 702 C CA . PRO A 1 90 ? 14.792 3.837 -11.189 1.00 89.06 90 PRO A CA 1
ATOM 703 C C . PRO A 1 90 ? 15.721 3.680 -12.400 1.00 89.06 90 PRO A C 1
ATOM 705 O O . PRO A 1 90 ? 16.861 3.240 -12.239 1.00 89.06 90 PRO A O 1
ATOM 708 N N . LYS A 1 91 ? 15.249 4.021 -13.602 1.00 86.56 91 LYS A N 1
ATOM 709 C CA . LYS A 1 91 ? 16.104 4.124 -14.796 1.00 86.56 91 LYS A CA 1
ATOM 710 C C . LYS A 1 91 ? 16.754 5.502 -14.874 1.00 86.56 91 LYS A C 1
ATOM 712 O O . LYS A 1 91 ? 17.895 5.612 -15.307 1.00 86.56 91 LYS A O 1
ATOM 717 N N . ILE A 1 92 ? 16.033 6.531 -14.433 1.00 82.75 92 ILE A N 1
ATOM 718 C CA . ILE A 1 92 ? 16.490 7.921 -14.373 1.00 82.75 92 ILE A CA 1
ATOM 719 C C . ILE A 1 92 ? 16.154 8.559 -13.019 1.00 82.75 92 ILE A C 1
ATOM 721 O O . ILE A 1 92 ? 15.284 8.091 -12.279 1.00 82.75 92 ILE A O 1
ATOM 725 N N . ASN A 1 93 ? 16.849 9.649 -12.684 1.00 80.25 93 ASN A N 1
ATOM 726 C CA . ASN A 1 93 ? 16.560 10.415 -11.473 1.00 80.25 93 ASN A CA 1
ATOM 727 C C . ASN A 1 93 ? 15.113 10.926 -11.485 1.00 80.25 93 ASN A C 1
ATOM 729 O O . ASN A 1 93 ? 14.657 11.510 -12.464 1.00 80.25 93 ASN A O 1
ATOM 733 N N . GLY A 1 94 ? 14.408 10.721 -10.370 1.00 76.62 94 GLY A N 1
ATOM 734 C CA . GLY A 1 94 ? 13.006 11.117 -10.211 1.00 76.62 94 GLY A CA 1
ATOM 735 C C . GLY A 1 94 ? 11.980 10.044 -10.591 1.00 76.62 94 GLY A C 1
ATOM 736 O O . GLY A 1 94 ? 10.790 10.264 -10.369 1.00 76.62 94 GLY A O 1
ATOM 737 N N . ASP A 1 95 ? 12.406 8.881 -11.099 1.00 83.19 95 ASP A N 1
ATOM 738 C CA . ASP A 1 95 ? 11.489 7.774 -11.381 1.00 83.19 95 ASP A CA 1
ATOM 739 C C . ASP A 1 95 ? 10.774 7.292 -10.119 1.00 83.19 95 ASP A C 1
ATOM 741 O O . ASP A 1 95 ? 11.388 6.998 -9.085 1.00 83.19 95 ASP A O 1
ATOM 745 N N . VAL A 1 96 ? 9.456 7.117 -10.227 1.00 86.12 96 VAL A N 1
ATOM 746 C CA . VAL A 1 96 ? 8.692 6.488 -9.153 1.00 86.12 96 VAL A CA 1
ATOM 747 C C . VAL A 1 96 ? 9.053 5.011 -9.108 1.00 86.12 96 VAL A C 1
ATOM 749 O O . VAL A 1 96 ? 8.886 4.279 -10.079 1.00 86.12 96 VAL A O 1
ATOM 752 N N . THR A 1 97 ? 9.569 4.568 -7.969 1.00 92.44 97 THR A N 1
ATOM 753 C CA . THR A 1 97 ? 9.976 3.171 -7.738 1.00 92.44 97 THR A CA 1
ATOM 754 C C . THR A 1 97 ? 8.957 2.390 -6.913 1.00 92.44 97 THR A C 1
ATOM 756 O O . THR A 1 97 ? 9.076 1.171 -6.777 1.00 92.44 97 THR A O 1
ATOM 759 N N . ALA A 1 98 ? 7.965 3.104 -6.381 1.00 94.88 98 ALA A N 1
ATOM 760 C CA . ALA A 1 98 ? 6.864 2.600 -5.582 1.00 94.88 98 ALA A CA 1
ATOM 761 C C . ALA A 1 98 ? 5.813 1.900 -6.438 1.00 94.88 98 ALA A C 1
ATOM 763 O O . ALA A 1 98 ? 5.378 2.462 -7.440 1.00 94.88 98 ALA A O 1
ATOM 764 N N . GLY A 1 99 ? 5.360 0.738 -5.984 1.00 97.19 99 GLY A N 1
ATOM 765 C CA . GLY A 1 99 ? 4.012 0.242 -6.227 1.00 97.19 99 GLY A CA 1
ATOM 766 C C . GLY A 1 99 ? 3.168 0.464 -4.973 1.00 97.19 99 GLY A C 1
ATOM 767 O O . GLY A 1 99 ? 3.715 0.541 -3.872 1.00 97.19 99 GLY A O 1
ATOM 768 N N . PHE A 1 100 ? 1.855 0.576 -5.135 1.00 97.69 100 PHE A N 1
ATOM 769 C CA . PHE A 1 100 ? 0.908 0.611 -4.024 1.00 97.69 100 PHE A CA 1
ATOM 770 C C . PHE A 1 100 ? 0.143 -0.704 -3.979 1.00 97.69 100 PHE A C 1
ATOM 772 O O . PHE A 1 100 ? -0.397 -1.138 -4.990 1.00 97.69 100 PHE A O 1
ATOM 779 N N . PHE A 1 101 ? 0.086 -1.326 -2.812 1.00 98.19 101 PHE A N 1
ATOM 780 C CA . PHE A 1 101 ? -0.588 -2.602 -2.603 1.00 98.19 101 PHE A CA 1
ATOM 781 C C . PHE A 1 101 ? -1.730 -2.414 -1.622 1.00 98.19 101 PHE A C 1
ATOM 783 O O . PHE A 1 101 ? -1.546 -1.741 -0.608 1.00 98.19 101 PHE A O 1
ATOM 790 N N . ASN A 1 102 ? -2.892 -2.995 -1.907 1.00 97.56 102 ASN A N 1
ATOM 791 C CA . ASN A 1 102 ? -3.984 -2.992 -0.950 1.00 97.56 102 ASN A CA 1
ATOM 792 C C . ASN A 1 102 ? -3.663 -3.983 0.176 1.00 97.56 102 ASN A C 1
ATOM 794 O O . ASN A 1 102 ? -3.666 -5.194 -0.041 1.00 97.56 102 ASN A O 1
ATOM 798 N N . TYR A 1 103 ? -3.388 -3.467 1.375 1.00 97.75 103 TYR A N 1
ATOM 799 C CA . TYR A 1 103 ? -3.094 -4.253 2.575 1.00 97.75 103 TYR A CA 1
ATOM 800 C C . TYR A 1 103 ? -4.155 -5.328 2.821 1.00 97.75 103 TYR A C 1
ATOM 802 O O . TYR A 1 103 ? -3.811 -6.468 3.118 1.00 97.75 103 TYR A O 1
ATOM 810 N N . CYS A 1 104 ? -5.431 -4.998 2.607 1.00 96.00 104 CYS A N 1
ATOM 811 C CA . CYS A 1 104 ? -6.551 -5.908 2.836 1.00 96.00 104 CYS A CA 1
ATOM 812 C C . CYS A 1 104 ? -6.571 -7.101 1.861 1.00 96.00 104 CYS A C 1
ATOM 814 O O . CYS A 1 104 ? -7.272 -8.081 2.115 1.00 96.00 104 CYS A O 1
ATOM 816 N N . GLN A 1 105 ? -5.800 -7.043 0.769 1.00 97.06 105 GLN A N 1
ATOM 817 C CA . GLN A 1 105 ? -5.695 -8.090 -0.252 1.00 97.06 105 GLN A CA 1
ATOM 818 C C . GLN A 1 105 ? -4.401 -8.909 -0.160 1.00 97.06 105 GLN A C 1
ATOM 820 O O . GLN A 1 105 ? -4.260 -9.895 -0.884 1.00 97.06 105 GLN A O 1
ATOM 825 N N . ILE A 1 106 ? -3.471 -8.547 0.728 1.00 97.56 106 ILE A N 1
ATOM 826 C CA . ILE A 1 106 ? -2.260 -9.334 0.984 1.00 97.56 106 ILE A CA 1
ATOM 827 C C . ILE A 1 106 ? -2.636 -10.515 1.885 1.00 97.56 106 ILE A C 1
ATOM 829 O O . ILE A 1 106 ? -3.238 -10.332 2.941 1.00 97.56 106 ILE A O 1
ATOM 833 N N . ASN A 1 107 ? -2.294 -11.724 1.448 1.00 97.56 107 ASN A N 1
ATOM 834 C CA . ASN A 1 107 ? -2.549 -12.965 2.173 1.00 97.56 107 ASN A CA 1
ATOM 835 C C . ASN A 1 107 ? -1.306 -13.455 2.922 1.00 97.56 107 ASN A C 1
ATOM 837 O O . ASN A 1 107 ? -1.400 -13.806 4.093 1.00 97.56 107 ASN A O 1
ATOM 841 N N . ASP A 1 108 ? -0.151 -13.467 2.255 1.00 98.00 108 ASP A N 1
ATOM 842 C CA . ASP A 1 108 ? 1.102 -13.944 2.843 1.00 98.00 108 ASP A CA 1
ATOM 843 C C . ASP A 1 108 ? 2.327 -13.253 2.222 1.00 98.00 108 ASP A C 1
ATOM 845 O O . ASP A 1 108 ? 2.229 -12.523 1.229 1.00 98.00 108 ASP A O 1
ATOM 849 N N . LEU A 1 109 ? 3.489 -13.479 2.830 1.00 98.25 109 LEU A N 1
ATOM 850 C CA . LEU A 1 109 ? 4.797 -13.050 2.369 1.00 98.25 109 LEU A CA 1
ATOM 851 C C . LEU A 1 109 ? 5.710 -14.261 2.196 1.00 98.25 109 LEU A C 1
ATOM 853 O O . LEU A 1 109 ? 5.872 -15.057 3.120 1.00 98.25 109 LEU A O 1
ATOM 857 N N . GLU A 1 110 ? 6.422 -14.320 1.079 1.00 97.81 110 GLU A N 1
ATOM 858 C CA . GLU A 1 110 ? 7.474 -15.310 0.849 1.00 97.81 110 GLU A CA 1
ATOM 859 C C . GLU A 1 110 ? 8.839 -14.634 0.709 1.00 97.81 110 GLU A C 1
ATOM 861 O O . GLU A 1 110 ? 8.980 -13.557 0.118 1.00 97.81 110 GLU A O 1
ATOM 866 N N . GLU A 1 111 ? 9.878 -15.272 1.244 1.00 95.75 111 GLU A N 1
ATOM 867 C CA . GLU A 1 111 ? 11.250 -14.800 1.079 1.00 95.75 111 GLU A CA 1
ATOM 868 C C . GLU A 1 111 ? 11.827 -15.235 -0.272 1.00 95.75 111 GLU A C 1
ATOM 870 O O . GLU A 1 111 ? 11.721 -16.385 -0.688 1.00 95.75 111 GLU A O 1
ATOM 875 N N . ASN A 1 112 ? 12.498 -14.311 -0.959 1.00 92.88 112 ASN A N 1
ATOM 876 C CA . ASN A 1 112 ? 13.220 -14.571 -2.201 1.00 92.88 112 ASN A CA 1
ATOM 877 C C . ASN A 1 112 ? 14.605 -13.912 -2.124 1.00 92.88 112 ASN A C 1
ATOM 879 O O . ASN A 1 112 ? 14.857 -12.820 -2.651 1.00 92.88 112 ASN A O 1
ATOM 883 N N . GLY A 1 113 ? 15.511 -14.556 -1.384 1.00 92.75 113 GLY A N 1
ATOM 884 C CA . GLY A 1 113 ? 16.834 -14.017 -1.079 1.00 92.75 113 GLY A CA 1
ATOM 885 C C . GLY A 1 113 ? 16.740 -12.722 -0.266 1.00 92.75 113 GLY A C 1
ATOM 886 O O . GLY A 1 113 ? 16.193 -12.700 0.826 1.00 92.75 113 GLY A O 1
ATOM 887 N N . ARG A 1 114 ? 17.264 -11.609 -0.800 1.00 93.00 114 ARG A N 1
ATOM 888 C CA . ARG A 1 114 ? 17.172 -10.277 -0.154 1.00 93.00 114 ARG A CA 1
ATOM 889 C C . ARG A 1 114 ? 15.889 -9.509 -0.497 1.00 93.00 114 ARG A C 1
ATOM 891 O O . ARG A 1 114 ? 15.810 -8.308 -0.250 1.00 93.00 114 ARG A O 1
ATOM 898 N N . ARG A 1 115 ? 14.941 -10.169 -1.156 1.00 96.50 115 ARG A N 1
ATOM 899 C CA . ARG A 1 115 ? 13.695 -9.599 -1.670 1.00 96.50 115 ARG A CA 1
ATOM 900 C C . ARG A 1 115 ? 12.516 -10.386 -1.114 1.00 96.50 115 ARG A C 1
ATOM 902 O O . ARG A 1 115 ? 12.696 -11.505 -0.642 1.00 96.50 115 ARG A O 1
ATOM 909 N N . THR A 1 116 ? 11.328 -9.819 -1.236 1.00 98.19 116 THR A N 1
ATOM 910 C CA . THR A 1 116 ? 10.088 -10.436 -0.760 1.00 98.19 116 THR A CA 1
ATOM 911 C C . THR A 1 116 ? 9.121 -10.601 -1.921 1.00 98.19 116 THR A C 1
ATOM 913 O O . THR A 1 116 ? 9.110 -9.795 -2.858 1.00 98.19 116 THR A O 1
ATOM 916 N N . ILE A 1 117 ? 8.318 -11.652 -1.869 1.00 98.38 117 ILE A N 1
ATOM 917 C CA . ILE A 1 117 ? 7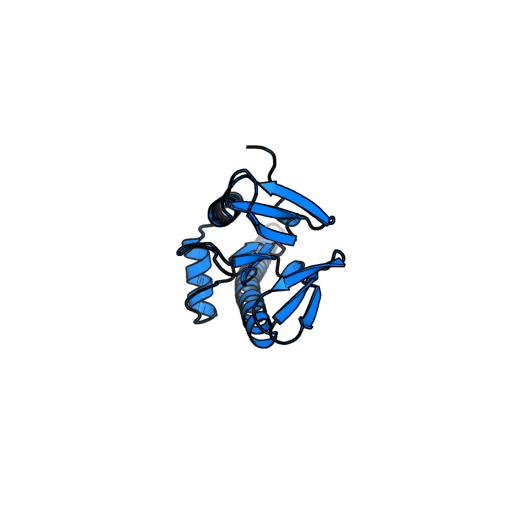.151 -11.842 -2.720 1.00 98.38 117 ILE A CA 1
ATOM 918 C C . ILE A 1 117 ? 5.916 -11.596 -1.853 1.00 98.38 117 ILE A C 1
ATOM 920 O O . ILE A 1 117 ? 5.793 -12.162 -0.772 1.00 98.38 117 ILE A O 1
ATOM 924 N N . LEU A 1 118 ? 5.031 -10.716 -2.314 1.00 98.19 118 LEU A N 1
ATOM 925 C CA . LEU A 1 118 ? 3.701 -10.523 -1.746 1.00 98.19 118 LEU A CA 1
ATOM 926 C C . LEU A 1 118 ? 2.757 -11.515 -2.411 1.00 98.19 118 LEU A C 1
ATOM 928 O O . LEU A 1 118 ? 2.617 -11.458 -3.632 1.00 98.19 118 LEU A O 1
ATOM 932 N N . CYS A 1 119 ? 2.105 -12.368 -1.635 1.00 98.00 119 CYS A N 1
ATOM 933 C CA . CYS A 1 119 ? 1.097 -13.301 -2.123 1.00 98.00 119 CYS A CA 1
ATOM 934 C C . CYS A 1 119 ? -0.285 -12.723 -1.815 1.00 98.00 119 CYS A C 1
ATOM 936 O O . CYS A 1 119 ? -0.612 -12.454 -0.658 1.00 98.00 119 CYS A O 1
ATOM 938 N N . MET A 1 120 ? -1.086 -12.489 -2.849 1.00 96.81 120 MET A N 1
ATOM 939 C CA . MET A 1 120 ? -2.401 -11.860 -2.739 1.00 96.81 120 MET A CA 1
ATOM 940 C C . MET A 1 120 ? -3.506 -12.907 -2.573 1.00 96.81 120 MET A C 1
ATOM 942 O O . MET A 1 120 ? -3.356 -14.058 -2.980 1.00 96.81 120 MET A O 1
ATOM 946 N N . LYS A 1 121 ? -4.659 -12.503 -2.029 1.00 95.94 121 LYS A N 1
ATOM 947 C CA . LYS A 1 121 ? -5.826 -13.386 -1.827 1.00 95.94 121 LYS A CA 1
ATOM 948 C C . LYS A 1 121 ? -6.368 -14.007 -3.117 1.00 95.94 121 LYS A C 1
ATOM 950 O O . LYS A 1 121 ? -6.914 -15.102 -3.079 1.00 95.94 121 LYS A O 1
ATOM 955 N N . ASN A 1 122 ? -6.200 -13.329 -4.249 1.00 93.00 122 ASN A N 1
ATOM 956 C CA . ASN A 1 122 ? -6.616 -13.816 -5.565 1.00 93.00 122 ASN A CA 1
ATOM 957 C C . ASN A 1 122 ? -5.582 -14.740 -6.239 1.00 93.00 122 ASN A C 1
ATOM 959 O O . ASN A 1 122 ? -5.725 -15.072 -7.411 1.00 93.00 122 ASN A O 1
ATOM 963 N N . GLY A 1 123 ? -4.523 -15.131 -5.523 1.00 94.00 123 GLY A N 1
ATOM 964 C CA . GLY A 1 123 ? -3.468 -16.008 -6.030 1.00 94.00 123 GLY A CA 1
ATOM 965 C C . GLY A 1 123 ? -2.397 -15.305 -6.868 1.00 94.00 123 GLY A C 1
ATOM 966 O O . GLY A 1 123 ? -1.427 -15.948 -7.261 1.00 94.00 123 GLY A O 1
ATOM 967 N N . HIS A 1 124 ? -2.523 -13.999 -7.132 1.00 94.81 124 HIS A N 1
ATOM 968 C CA . HIS A 1 124 ? -1.455 -13.237 -7.779 1.00 94.81 124 HIS A CA 1
ATOM 969 C C . HIS A 1 124 ? -0.303 -12.992 -6.807 1.00 94.81 124 HIS A C 1
ATOM 971 O O . HIS A 1 124 ? -0.515 -12.795 -5.610 1.00 94.81 124 HIS A O 1
ATOM 977 N N . SER A 1 125 ? 0.915 -12.917 -7.344 1.00 96.75 125 SER A N 1
ATOM 978 C CA . SER A 1 125 ? 2.107 -12.649 -6.545 1.00 96.75 125 SER A CA 1
ATOM 979 C C . SER A 1 125 ? 2.946 -11.519 -7.126 1.00 96.75 125 SER A C 1
ATOM 981 O O . SER A 1 125 ? 3.150 -11.426 -8.337 1.00 96.75 125 SER A O 1
ATOM 983 N N . PHE A 1 126 ? 3.478 -10.665 -6.252 1.00 97.38 126 PHE A N 1
ATOM 984 C CA . PHE A 1 126 ? 4.245 -9.487 -6.644 1.00 97.38 126 PHE A CA 1
ATOM 985 C C . PHE A 1 126 ? 5.614 -9.449 -5.982 1.00 97.38 126 PHE A C 1
ATOM 987 O O . PHE A 1 126 ? 5.746 -9.519 -4.763 1.00 97.38 126 PHE A O 1
ATOM 994 N N . LYS A 1 127 ? 6.656 -9.257 -6.789 1.00 97.31 127 LYS A N 1
ATOM 995 C CA . LYS A 1 127 ? 8.020 -9.099 -6.286 1.00 97.31 127 LYS A CA 1
ATOM 996 C C . LYS A 1 127 ? 8.260 -7.667 -5.814 1.00 97.31 127 LYS A C 1
ATOM 998 O O . LYS A 1 127 ? 8.164 -6.727 -6.600 1.00 97.31 127 LYS A O 1
ATOM 1003 N N . VAL A 1 128 ? 8.683 -7.516 -4.564 1.00 97.62 128 VAL A N 1
ATOM 1004 C CA . VAL A 1 128 ? 9.163 -6.248 -4.003 1.00 97.62 128 VAL A CA 1
ATOM 1005 C C . VAL A 1 128 ? 10.672 -6.309 -3.764 1.00 97.62 128 VAL A C 1
ATOM 1007 O O . VAL A 1 128 ? 11.257 -7.367 -3.541 1.00 97.62 128 VAL A O 1
ATOM 1010 N N . LEU A 1 129 ? 11.348 -5.167 -3.871 1.00 97.12 129 LEU A N 1
ATOM 1011 C CA . LEU A 1 129 ? 12.813 -5.069 -3.821 1.00 97.12 129 LEU A CA 1
ATOM 1012 C C . LEU A 1 129 ? 13.383 -4.937 -2.406 1.00 97.12 129 LEU A C 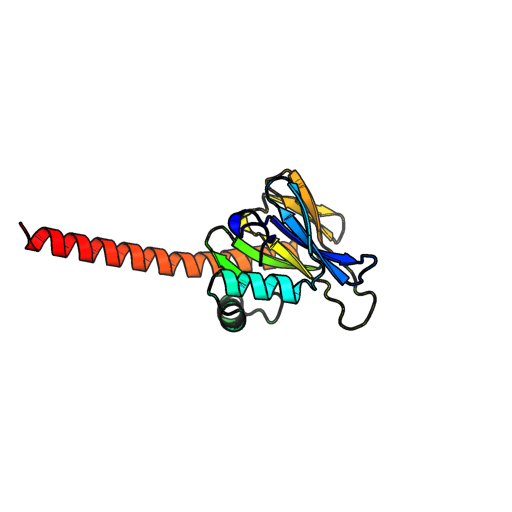1
ATOM 1014 O O . LEU A 1 129 ? 14.601 -4.844 -2.254 1.00 97.12 129 LEU A O 1
ATOM 1018 N N . TRP A 1 130 ? 12.522 -4.905 -1.395 1.00 96.44 130 TRP A N 1
ATOM 1019 C CA . TRP A 1 130 ? 12.911 -4.903 0.009 1.00 96.44 130 TRP A CA 1
ATOM 1020 C C . TRP A 1 130 ? 12.845 -6.305 0.601 1.00 96.44 130 TRP A C 1
ATOM 1022 O O . TRP A 1 130 ? 12.143 -7.168 0.077 1.00 96.44 130 TRP A O 1
ATOM 1032 N N . ASN A 1 131 ? 13.599 -6.513 1.680 1.00 97.44 131 ASN A N 1
ATOM 1033 C CA . ASN A 1 131 ? 13.571 -7.754 2.444 1.00 97.44 131 ASN A CA 1
ATOM 1034 C C . ASN A 1 131 ? 12.262 -7.880 3.243 1.00 97.44 131 ASN A C 1
ATOM 1036 O O . ASN A 1 131 ? 11.479 -6.929 3.344 1.00 97.44 131 ASN A O 1
ATOM 1040 N N . ARG A 1 132 ? 12.036 -9.061 3.821 1.00 97.38 132 ARG A N 1
ATOM 1041 C CA . ARG A 1 132 ? 10.808 -9.371 4.557 1.00 97.38 132 ARG A CA 1
ATOM 1042 C C . ARG A 1 132 ? 10.583 -8.420 5.726 1.00 97.38 132 ARG A C 1
ATOM 1044 O O . ARG A 1 132 ? 9.511 -7.836 5.824 1.00 97.38 132 ARG A O 1
ATOM 1051 N N . GLN A 1 133 ? 11.615 -8.188 6.533 1.00 96.69 133 GLN A N 1
ATOM 1052 C CA . GLN A 1 133 ? 11.541 -7.331 7.717 1.00 96.69 133 GLN A CA 1
ATOM 1053 C C . GLN A 1 133 ? 11.048 -5.912 7.392 1.00 96.69 133 GLN A C 1
ATOM 1055 O O . GLN A 1 133 ? 10.161 -5.394 8.067 1.00 96.69 133 GLN A O 1
ATOM 1060 N N . THR A 1 134 ? 11.598 -5.281 6.351 1.00 96.19 134 THR A N 1
ATOM 1061 C CA . THR A 1 134 ? 11.175 -3.940 5.925 1.00 96.19 134 THR A CA 1
ATOM 1062 C C . THR A 1 134 ? 9.736 -3.955 5.415 1.00 96.19 134 THR A C 1
ATOM 1064 O O . THR A 1 134 ? 8.957 -3.068 5.751 1.00 96.19 134 THR A O 1
ATOM 1067 N N . VAL A 1 135 ? 9.348 -4.968 4.635 1.00 97.50 135 VAL A N 1
ATOM 1068 C CA . VAL A 1 135 ? 7.964 -5.101 4.152 1.00 97.50 135 VAL A CA 1
ATOM 1069 C C . VAL A 1 135 ? 6.994 -5.243 5.326 1.00 97.50 135 VAL A C 1
ATOM 1071 O O . VAL A 1 135 ? 6.026 -4.494 5.402 1.00 97.50 135 VAL A O 1
ATOM 1074 N N . GLU A 1 136 ? 7.282 -6.125 6.282 1.00 97.25 136 GLU A N 1
ATOM 1075 C CA . GLU A 1 136 ? 6.468 -6.320 7.486 1.00 97.25 136 GLU A CA 1
ATOM 1076 C C . GLU A 1 136 ? 6.365 -5.052 8.343 1.00 97.25 136 GLU A C 1
ATOM 1078 O O . GLU A 1 136 ? 5.320 -4.789 8.932 1.00 97.25 136 GLU A O 1
ATOM 1083 N N . GLU A 1 137 ? 7.411 -4.228 8.416 1.00 96.12 137 GLU A N 1
ATOM 1084 C CA . GLU A 1 137 ? 7.336 -2.915 9.064 1.00 96.12 137 GLU A CA 1
ATOM 1085 C C . GLU A 1 137 ? 6.316 -1.993 8.379 1.00 96.12 137 GLU A C 1
ATOM 1087 O O . GLU A 1 137 ? 5.464 -1.414 9.056 1.00 96.12 137 GLU A O 1
ATOM 1092 N N . HIS A 1 138 ? 6.325 -1.913 7.046 1.00 97.12 138 HIS A N 1
ATOM 1093 C CA . HIS A 1 138 ? 5.331 -1.136 6.299 1.00 97.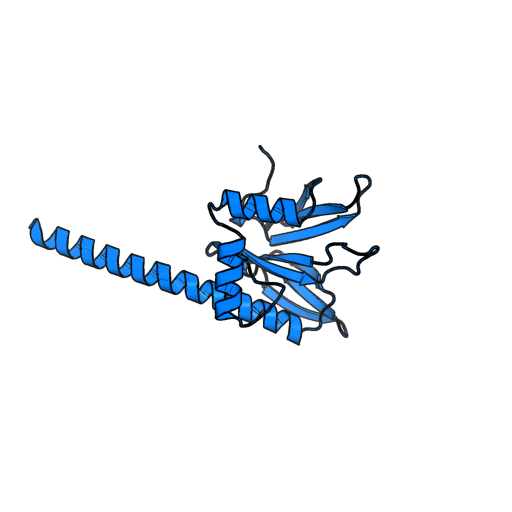12 138 HIS A CA 1
ATOM 1094 C C . HIS A 1 138 ? 3.906 -1.686 6.461 1.00 97.12 138 HIS A C 1
ATOM 1096 O O . HIS A 1 138 ? 2.969 -0.900 6.615 1.00 97.12 138 HIS A O 1
ATOM 1102 N N . LEU A 1 139 ? 3.729 -3.010 6.488 1.00 97.62 139 LEU A N 1
ATOM 1103 C CA . LEU A 1 139 ? 2.419 -3.632 6.714 1.00 97.62 139 LEU A CA 1
ATOM 1104 C C . LEU A 1 139 ? 1.913 -3.415 8.147 1.00 97.62 139 LEU A C 1
ATOM 1106 O O . LEU A 1 139 ? 0.742 -3.098 8.339 1.00 97.62 139 LEU A O 1
ATOM 1110 N N . ARG A 1 140 ? 2.785 -3.507 9.160 1.00 96.88 140 ARG A N 1
ATOM 1111 C CA . ARG A 1 140 ? 2.431 -3.178 10.553 1.00 96.88 140 ARG A CA 1
ATOM 1112 C C . ARG A 1 140 ? 2.039 -1.713 10.705 1.00 96.88 140 ARG A C 1
ATOM 1114 O O . ARG A 1 140 ? 1.074 -1.411 11.400 1.00 96.88 140 ARG A O 1
ATOM 1121 N N . ASN A 1 141 ? 2.746 -0.813 10.026 1.00 96.38 141 ASN A N 1
ATOM 1122 C CA . ASN A 1 141 ? 2.393 0.602 9.983 1.00 96.38 141 ASN A CA 1
ATOM 1123 C C . ASN A 1 141 ? 1.014 0.820 9.343 1.00 96.38 141 ASN A C 1
ATOM 1125 O O . ASN A 1 141 ? 0.222 1.599 9.867 1.00 96.38 141 ASN A O 1
ATOM 1129 N N . ALA A 1 142 ? 0.696 0.109 8.258 1.00 96.81 142 ALA A N 1
ATOM 1130 C CA . ALA A 1 142 ? -0.627 0.156 7.637 1.00 96.81 142 ALA A CA 1
ATOM 1131 C C . ALA A 1 142 ? -1.732 -0.316 8.591 1.00 96.81 142 ALA A C 1
ATOM 1133 O O . ALA A 1 142 ? -2.720 0.394 8.779 1.00 96.81 142 ALA A O 1
ATOM 1134 N N . LEU A 1 143 ? -1.520 -1.458 9.254 1.00 96.56 143 LEU A N 1
ATOM 1135 C CA . LEU A 1 143 ? -2.442 -1.996 10.253 1.00 96.56 143 LEU A CA 1
ATOM 1136 C C . LEU A 1 143 ? -2.668 -1.018 11.411 1.00 96.56 143 LEU A C 1
ATOM 1138 O O . LEU A 1 143 ? -3.805 -0.812 11.826 1.00 96.56 143 LEU A O 1
ATOM 1142 N N . LEU A 1 144 ? -1.605 -0.389 11.919 1.00 95.94 144 LEU A N 1
ATOM 1143 C CA . LEU A 1 144 ? -1.702 0.589 13.002 1.00 95.94 144 LEU A CA 1
ATOM 1144 C C . LEU A 1 144 ? -2.589 1.779 12.614 1.00 95.94 144 LEU A C 1
ATOM 1146 O O . LEU A 1 144 ? -3.457 2.176 13.390 1.00 95.94 144 LEU A O 1
ATOM 1150 N N . VAL A 1 145 ? -2.373 2.352 11.427 1.00 95.75 145 VAL A N 1
ATOM 1151 C CA . VAL A 1 145 ? -3.157 3.506 10.961 1.00 95.75 145 VAL A CA 1
ATOM 1152 C C . VAL A 1 145 ? -4.614 3.105 10.721 1.00 95.75 145 VAL A C 1
ATOM 1154 O O . VAL A 1 145 ? -5.512 3.815 11.173 1.00 95.75 145 VAL A O 1
ATOM 1157 N N . LEU A 1 146 ? -4.858 1.940 10.108 1.00 95.75 146 LEU A N 1
ATOM 1158 C CA . LEU A 1 146 ? -6.207 1.405 9.900 1.00 95.75 146 LEU A CA 1
ATOM 1159 C C . LEU A 1 146 ? -6.946 1.189 11.228 1.00 95.75 146 LEU A C 1
ATOM 1161 O O . LEU A 1 146 ? -8.073 1.649 11.389 1.00 95.75 146 LEU A O 1
ATOM 1165 N N . ALA A 1 147 ? -6.304 0.546 12.207 1.00 94.50 147 ALA A N 1
ATOM 1166 C CA . ALA A 1 147 ? -6.901 0.293 13.518 1.00 94.50 147 ALA A CA 1
ATOM 1167 C C . ALA A 1 147 ? -7.266 1.596 14.253 1.00 94.50 147 ALA A C 1
ATOM 1169 O O . ALA A 1 147 ? -8.276 1.662 14.958 1.00 94.50 147 ALA A O 1
ATOM 1170 N N . MET A 1 148 ? -6.465 2.651 14.076 1.00 92.94 148 MET A N 1
ATOM 1171 C CA . MET A 1 148 ? -6.745 3.965 14.654 1.00 92.94 148 MET A CA 1
ATOM 1172 C C . MET A 1 148 ? -7.931 4.672 13.985 1.00 92.94 148 MET A C 1
ATOM 1174 O O . MET A 1 148 ? -8.728 5.280 14.706 1.00 92.94 148 MET A O 1
ATOM 1178 N N . GLU A 1 149 ? -8.085 4.572 12.659 1.00 88.88 149 GLU A N 1
ATOM 1179 C CA . GLU A 1 149 ? -9.296 5.051 11.972 1.00 88.88 149 GLU A CA 1
ATOM 1180 C C . GLU A 1 149 ? -10.534 4.257 12.415 1.00 88.88 149 GLU A C 1
ATOM 1182 O O . GLU A 1 149 ? -11.545 4.854 12.789 1.00 88.88 149 GLU A O 1
ATOM 1187 N N . GLN A 1 150 ? -10.448 2.924 12.474 1.00 88.06 150 GLN A N 1
ATOM 1188 C CA . GLN A 1 150 ? -11.584 2.078 12.852 1.00 88.06 150 GLN A CA 1
ATOM 1189 C C . GLN A 1 150 ? -12.075 2.376 14.275 1.00 88.06 150 GLN A C 1
ATOM 1191 O O . GLN A 1 150 ? -13.268 2.559 14.504 1.00 88.06 150 GLN A O 1
ATOM 1196 N N . ARG A 1 151 ? -11.154 2.570 15.227 1.00 88.81 151 ARG A N 1
ATOM 1197 C CA . ARG A 1 151 ? -11.494 2.955 16.606 1.00 88.81 151 ARG A CA 1
ATOM 1198 C C . ARG A 1 151 ? -12.273 4.276 16.687 1.00 88.81 151 ARG A C 1
ATOM 1200 O O . ARG A 1 151 ? -12.995 4.520 17.657 1.00 88.81 151 ARG A O 1
ATOM 1207 N N . TYR A 1 152 ? -12.080 5.194 15.742 1.00 84.31 152 TYR A N 1
ATOM 1208 C CA . TYR A 1 152 ? -12.876 6.420 15.675 1.00 84.31 152 TYR A CA 1
ATOM 1209 C C . TYR A 1 152 ? -14.307 6.127 15.206 1.00 84.31 152 TYR A C 1
ATOM 1211 O O . TYR A 1 152 ? -15.250 6.584 15.853 1.00 84.31 152 TYR A O 1
ATOM 1219 N N . LEU A 1 153 ? -14.465 5.309 14.161 1.00 84.38 153 LEU A N 1
ATOM 1220 C CA . LEU A 1 153 ? -15.772 4.896 13.642 1.00 84.38 153 LEU A CA 1
ATOM 1221 C C . LEU A 1 153 ? -16.583 4.104 14.672 1.00 84.38 153 LEU A C 1
ATOM 1223 O O . LEU A 1 153 ? -17.754 4.412 14.883 1.00 84.38 153 LEU A O 1
ATOM 1227 N N . ASP A 1 154 ? -15.954 3.169 15.385 1.00 88.12 154 ASP A N 1
ATOM 1228 C CA . ASP A 1 154 ? -16.625 2.367 16.413 1.00 88.12 154 ASP A CA 1
ATOM 1229 C C . ASP A 1 154 ? -17.168 3.252 17.546 1.00 88.12 154 ASP A C 1
ATOM 1231 O O . ASP A 1 154 ? -18.301 3.088 17.996 1.00 88.12 154 ASP A O 1
ATOM 1235 N N . ARG A 1 155 ? -16.393 4.259 17.974 1.00 88.62 155 ARG A N 1
ATOM 1236 C CA . ARG A 1 155 ? -16.838 5.225 18.993 1.00 88.62 155 ARG A CA 1
ATOM 1237 C C . ARG A 1 155 ? -18.011 6.072 18.521 1.00 88.62 155 ARG A C 1
ATOM 1239 O O . ARG A 1 155 ? -18.921 6.326 19.307 1.00 88.62 155 ARG A O 1
ATOM 1246 N N . LEU A 1 156 ? -18.001 6.502 17.260 1.00 87.56 156 LEU A N 1
ATOM 1247 C CA . LEU A 1 156 ? -19.139 7.211 16.681 1.00 87.56 156 LEU A CA 1
ATOM 1248 C C . LEU A 1 156 ? -20.376 6.313 16.641 1.00 87.56 156 LEU A C 1
ATOM 1250 O O . LEU A 1 156 ? -21.444 6.751 17.059 1.00 87.56 156 LEU A O 1
ATOM 1254 N N . ALA A 1 157 ? -20.238 5.067 16.188 1.00 88.94 157 ALA A N 1
ATOM 1255 C CA . ALA A 1 157 ? -21.343 4.117 16.116 1.00 88.94 157 ALA A CA 1
ATOM 1256 C C . ALA A 1 157 ? -21.979 3.881 17.494 1.00 88.94 157 ALA A C 1
ATOM 1258 O O . ALA A 1 157 ? -23.198 3.990 17.626 1.00 88.94 157 ALA A O 1
ATOM 1259 N N . ILE A 1 158 ? -21.161 3.652 18.528 1.00 89.56 158 ILE A N 1
ATOM 1260 C CA . ILE A 1 158 ? -21.627 3.516 19.916 1.00 89.56 158 ILE A CA 1
ATOM 1261 C C . ILE A 1 158 ? -22.398 4.770 20.346 1.00 89.56 158 ILE A C 1
ATOM 1263 O O . ILE A 1 158 ? -23.547 4.663 20.770 1.00 89.56 158 ILE A O 1
ATOM 1267 N N . HIS A 1 159 ? -21.821 5.959 20.146 1.00 90.62 159 HIS A N 1
ATOM 1268 C CA . HIS A 1 159 ? -22.469 7.221 20.511 1.00 90.62 159 HIS A CA 1
ATOM 1269 C C . HIS A 1 159 ? -23.822 7.426 19.801 1.00 90.62 159 HIS A C 1
ATOM 1271 O O . HIS A 1 159 ? -24.797 7.879 20.404 1.00 90.62 159 HIS A O 1
ATOM 1277 N N . TYR A 1 160 ? -23.909 7.074 18.515 1.00 89.50 160 TYR A N 1
ATOM 1278 C CA . TYR A 1 160 ? -25.155 7.148 17.750 1.00 89.50 160 TYR A CA 1
ATOM 1279 C C . TYR A 1 160 ? -26.216 6.169 18.261 1.00 89.50 160 TYR A C 1
ATOM 1281 O O . TYR A 1 160 ? -27.391 6.539 18.343 1.00 89.50 160 TYR A O 1
ATOM 1289 N N . LEU A 1 161 ? -25.823 4.941 18.607 1.00 90.00 161 LEU A N 1
ATOM 1290 C CA . LEU A 1 161 ? -26.733 3.942 19.163 1.00 90.00 161 LEU A CA 1
ATOM 1291 C C . LEU A 1 161 ? -27.283 4.404 20.515 1.00 90.00 161 LEU A C 1
ATOM 1293 O O . LEU A 1 161 ? -28.499 4.430 20.684 1.00 90.00 161 LEU A O 1
ATOM 1297 N N . GLU A 1 162 ? -26.429 4.876 21.423 1.00 90.31 162 GLU A N 1
ATOM 1298 C CA . GLU A 1 162 ? -26.849 5.416 22.724 1.00 90.31 162 GLU A CA 1
ATOM 1299 C C . GLU A 1 162 ? -27.854 6.566 22.571 1.00 90.31 162 GLU A C 1
ATOM 1301 O O . GLU A 1 162 ? -28.918 6.564 23.195 1.00 90.31 162 GLU A O 1
ATOM 1306 N N . LYS A 1 163 ? -27.574 7.522 21.674 1.00 87.38 163 LYS A N 1
ATOM 1307 C CA . LYS A 1 163 ? -28.472 8.656 21.411 1.00 87.38 163 LYS A CA 1
ATOM 1308 C C . LYS A 1 163 ? -29.821 8.211 20.839 1.00 87.38 163 LYS A C 1
ATOM 1310 O O . LYS A 1 163 ? -30.860 8.743 21.229 1.00 87.38 163 LYS A O 1
ATOM 1315 N N . ARG A 1 164 ? -29.829 7.233 19.926 1.00 83.94 164 ARG A N 1
ATOM 1316 C CA . ARG A 1 164 ? -31.065 6.672 19.357 1.00 83.94 164 ARG A CA 1
ATOM 1317 C C . ARG A 1 164 ? -31.903 5.965 20.421 1.00 83.94 164 ARG A C 1
ATOM 1319 O O . ARG A 1 164 ? -33.124 6.111 20.419 1.00 83.94 164 ARG A O 1
ATOM 1326 N N . TRP A 1 165 ? -31.265 5.218 21.317 1.00 70.38 165 TRP A N 1
ATOM 1327 C CA . TRP A 1 165 ? -31.950 4.515 22.400 1.00 70.38 165 TRP A CA 1
ATOM 1328 C C . TRP A 1 165 ? -32.570 5.507 23.385 1.00 70.38 165 TRP A C 1
ATOM 1330 O O . TRP A 1 165 ? -33.753 5.381 23.688 1.00 70.38 165 TRP A O 1
ATOM 1340 N N . ALA A 1 166 ? -31.838 6.559 23.765 1.00 73.56 166 ALA A N 1
ATOM 1341 C CA . ALA A 1 166 ? -32.353 7.623 24.627 1.00 73.56 166 ALA A CA 1
ATOM 1342 C C . ALA A 1 166 ? -33.572 8.349 24.024 1.00 73.56 166 ALA A C 1
ATOM 1344 O O . ALA A 1 166 ? -34.529 8.650 24.730 1.00 73.56 166 ALA A O 1
ATOM 1345 N N . LEU A 1 167 ? -33.583 8.598 22.710 1.00 70.75 167 LEU A N 1
ATOM 1346 C CA . LEU A 1 167 ? -34.732 9.211 22.026 1.00 70.75 167 LEU A CA 1
ATOM 1347 C C . LEU A 1 167 ? -35.940 8.267 21.935 1.00 70.75 167 LEU A C 1
ATOM 1349 O O . LEU A 1 167 ? -37.079 8.720 21.996 1.00 70.75 167 LEU A O 1
ATOM 1353 N N . SER A 1 168 ? -35.696 6.961 21.820 1.00 69.38 168 SER A N 1
ATOM 1354 C CA . SER A 1 168 ? -36.751 5.941 21.757 1.00 69.38 168 SER A CA 1
ATOM 1355 C C . SER A 1 168 ? -37.416 5.713 23.122 1.00 69.38 168 SER A C 1
ATOM 1357 O O . SER A 1 168 ? -38.597 5.395 23.176 1.00 69.38 168 SER A O 1
ATOM 1359 N N . SER A 1 169 ? -36.684 5.917 24.225 1.00 66.19 169 SER A N 1
ATOM 1360 C CA . SER A 1 169 ? -37.208 5.844 25.600 1.00 66.19 169 SER A CA 1
ATOM 1361 C C . SER A 1 169 ? -37.957 7.097 26.072 1.00 66.19 169 SER A C 1
ATOM 1363 O O . SER A 1 169 ? -38.571 7.057 27.127 1.00 66.19 169 SER A O 1
ATOM 1365 N N . VAL A 1 170 ? -37.880 8.211 25.334 1.00 62.75 170 VAL A N 1
ATOM 1366 C CA . VAL A 1 170 ? -38.590 9.474 25.647 1.00 62.75 170 VAL A CA 1
ATOM 1367 C C . VAL A 1 170 ? -39.930 9.572 24.899 1.00 62.75 170 VAL A C 1
ATOM 1369 O O . VAL A 1 170 ? -40.769 10.403 25.233 1.00 62.75 170 VAL A O 1
ATOM 1372 N N . LEU A 1 171 ? -40.135 8.732 23.880 1.00 55.84 171 LEU A N 1
ATOM 1373 C CA . LEU A 1 171 ? -41.332 8.709 23.031 1.00 55.84 171 LEU A CA 1
ATOM 1374 C C . LEU A 1 171 ? -42.329 7.588 23.390 1.00 55.84 171 LEU A C 1
ATOM 1376 O O . LEU A 1 171 ? -43.354 7.474 22.720 1.00 55.84 171 LEU A O 1
ATOM 1380 N N . ASN A 1 172 ? -42.038 6.796 24.427 1.00 47.78 172 ASN A N 1
ATOM 1381 C CA . ASN A 1 172 ? -42.927 5.799 25.037 1.00 47.78 172 ASN A CA 1
ATOM 1382 C C . ASN A 1 172 ? -43.209 6.191 26.488 1.00 47.78 172 ASN A C 1
ATOM 1384 O O . ASN A 1 172 ? -44.331 5.904 26.956 1.00 47.78 172 ASN A O 1
#

Secondary structure (DSSP, 8-state):
------GGGEEEEEEEEETTEEEEEEEETTS-EEEESS-HHHHHHHHHHHTT--HHHHHHHHHHHH--SS---EEEETTEEEEEEE-S--SSTT---EEEEEGG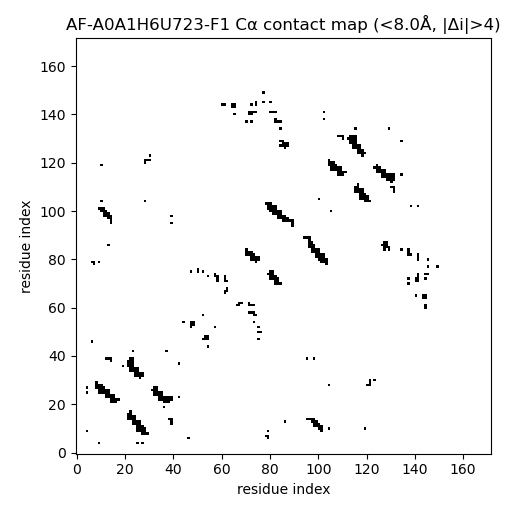GEEEEEEETTEEEEEETTS-EEEESS-HHHHHHHHHHHHHHHHHHHHHHHHHHHHHHHHHHHHHTT--

Organism: NCBI:txid84035

Sequence (172 aa):
MQDMVAAEEIAAILPRYTELGDCSVLHACDGSEVVVPLRIKTVVHRLVRRECKDIYLLEEQARKLTKGKNWMPLVLGPDLVLVALKVRNPKINGDVTAGFFNYCQINDLEENGRRTILCMKNGHSFKVLWNRQTVEEHLRNALLVLAMEQRYLDRLAIHYLEKRWALSSVLN

pLDDT: mean 90.34, std 10.13, range [41.84, 98.38]

Radius of gyration: 18.49 Å; Cα contacts (8 Å, |Δi|>4): 284; chains: 1; bounding box: 60×31×51 Å

Foldseek 3Di:
DDDDDDQLQFFKKDWDQDPLGTWIWTQGLLRDIDIGSDHPVVVVCVSCVVLVHDPVVQQVLLCVQLVDDDQGWRPSDLSFIWTWFFQDDDPDPPDDRTMTGGLNQFDDWDFDDQWIWTQGPSRDIGTTNHGPVVVVSSSVSSVRSSVVVVVVVVVVVVVVVVVVVVVVVVVD